Protein AF-A0A009RU62-F1 (afdb_monomer)

Solvent-accessible surface area (backbone atoms only — not comparable to full-atom values): 4611 Å² total; per-residue (Å²): 99,64,68,55,20,67,75,72,72,48,61,58,86,51,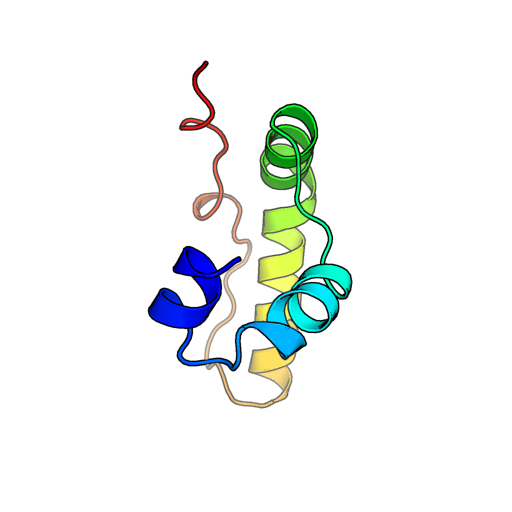45,65,62,66,52,69,79,58,88,82,73,52,74,67,55,45,45,53,41,43,73,49,60,48,31,54,54,51,45,54,51,51,52,53,36,36,76,70,70,75,40,96,77,78,73,99,70,36,59,95,79,49,72,55,83,82,73,64,134

Sequence (73 aa):
MQKIAQLTGSDAKDIPLLLSGNIYLDHAQQKQTLDGEFAQNIFDTAKFLKGQGKVDQLKADYKGNVNSSFLQP

Radius of gyration: 16.89 Å; Cα contacts (8 Å, |Δi|>4): 46; chains: 1; bounding box: 39×23×37 Å

Secondary structure (DSS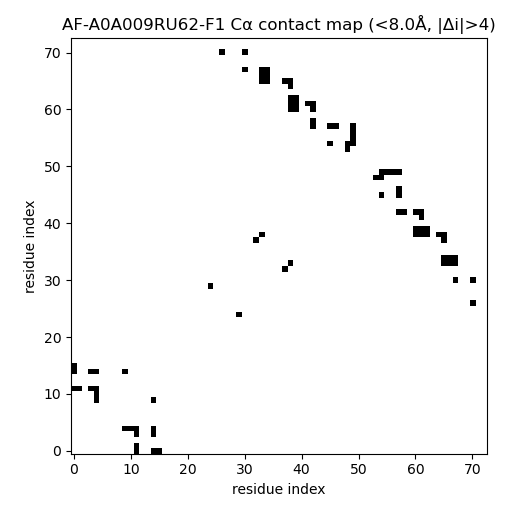P, 8-state):
-HHHHHHHT--TTTHHHHHHTS----HHHHHHHHHTTHHHHHHHHHHHHHHTTS-S---S--GGG---TT---

Foldseek 3Di:
DVVVCVVVVHDPVCVVVVVVVDDDDDLVRVQCCLVPCVFVVVQVVQVVCVVVVNDDDGDPTCNVVTDPPPSDD

Nearest PDB structures (foldseek):
  6ssy-assembly2_B  TM=9.769E-01  e=2.498E-03  Escherichia coli K-12

Structure (mmCIF, N/CA/C/O backbone):
data_AF-A0A009RU62-F1
#
_entry.id   AF-A0A009RU62-F1
#
loop_
_atom_site.group_PDB
_atom_site.id
_atom_site.type_symbol
_atom_site.label_atom_id
_atom_site.label_alt_id
_atom_site.label_comp_id
_atom_site.label_asym_id
_atom_site.label_entity_id
_atom_site.label_seq_id
_atom_site.pdbx_PDB_ins_code
_atom_site.Cartn_x
_atom_site.Cartn_y
_atom_site.Cartn_z
_atom_site.occupancy
_atom_site.B_iso_or_equiv
_atom_site.auth_seq_id
_atom_site.auth_comp_id
_atom_site.auth_asym_id
_atom_site.auth_atom_id
_atom_site.pdbx_PDB_model_num
ATOM 1 N N . MET A 1 1 ? 16.129 -5.936 -14.013 1.00 84.94 1 MET A N 1
ATOM 2 C CA . MET A 1 1 ? 14.965 -6.161 -14.901 1.00 84.94 1 MET A CA 1
ATOM 3 C C . MET A 1 1 ? 14.714 -7.634 -15.183 1.00 84.94 1 MET A C 1
ATOM 5 O O . MET A 1 1 ? 13.609 -8.070 -14.908 1.00 84.94 1 MET A O 1
ATOM 9 N N . GLN A 1 2 ? 15.717 -8.430 -15.584 1.00 92.94 2 GLN A N 1
ATOM 10 C CA . GLN A 1 2 ? 15.549 -9.887 -15.774 1.00 92.94 2 GLN A CA 1
ATOM 11 C C . GLN A 1 2 ? 14.951 -10.618 -14.560 1.00 92.94 2 GLN A C 1
ATOM 13 O O . GLN A 1 2 ? 14.039 -11.414 -14.726 1.00 92.94 2 GLN A O 1
ATOM 18 N N . LYS A 1 3 ? 15.391 -10.295 -13.334 1.00 96.88 3 LYS A N 1
ATOM 19 C CA . LYS A 1 3 ? 14.813 -10.888 -12.115 1.00 96.88 3 LYS A CA 1
ATOM 20 C C . LYS A 1 3 ? 13.319 -10.580 -11.948 1.00 96.88 3 LYS A C 1
ATOM 22 O O . LYS A 1 3 ? 12.568 -11.451 -11.538 1.00 96.88 3 LYS A O 1
ATOM 27 N N . ILE A 1 4 ? 12.893 -9.357 -12.271 1.00 96.12 4 ILE A N 1
ATOM 28 C CA . ILE A 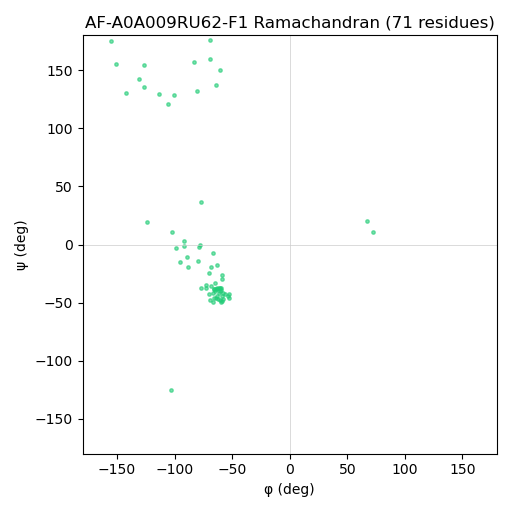1 4 ? 11.479 -8.962 -12.182 1.00 96.12 4 ILE A CA 1
ATOM 29 C C . ILE A 1 4 ? 10.683 -9.700 -13.257 1.00 96.12 4 ILE A C 1
ATOM 31 O O . ILE A 1 4 ? 9.705 -10.346 -12.919 1.00 96.12 4 ILE A O 1
ATOM 35 N N . ALA A 1 5 ? 11.162 -9.704 -14.505 1.00 97.50 5 ALA A N 1
ATOM 36 C CA . ALA A 1 5 ? 10.560 -10.463 -15.602 1.00 97.50 5 ALA A CA 1
ATOM 37 C C . ALA A 1 5 ? 10.378 -11.949 -15.262 1.00 97.50 5 ALA A C 1
ATOM 39 O O . ALA A 1 5 ? 9.307 -12.508 -15.465 1.00 97.50 5 ALA A O 1
ATOM 40 N N . GLN A 1 6 ? 11.393 -12.575 -14.663 1.00 98.00 6 GLN A N 1
ATOM 41 C CA . GLN A 1 6 ? 11.314 -13.966 -14.224 1.00 98.00 6 GLN A CA 1
ATOM 42 C C . GLN A 1 6 ? 10.278 -14.178 -13.109 1.00 98.00 6 GLN A C 1
ATOM 44 O O . GLN A 1 6 ? 9.577 -15.185 -13.124 1.00 98.00 6 GLN A O 1
ATOM 49 N N . LEU A 1 7 ? 10.176 -13.253 -12.148 1.00 97.62 7 LEU A N 1
ATOM 50 C CA . LEU A 1 7 ? 9.213 -13.345 -11.044 1.00 97.62 7 LEU A CA 1
ATOM 51 C C . LEU A 1 7 ? 7.770 -13.083 -11.490 1.00 97.62 7 LEU A C 1
ATOM 53 O O . LEU A 1 7 ? 6.852 -13.678 -10.933 1.00 97.62 7 LEU A O 1
ATOM 57 N N . THR A 1 8 ? 7.562 -12.191 -12.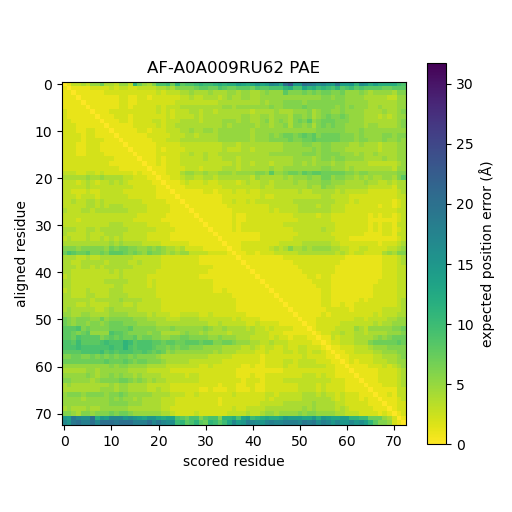460 1.00 95.50 8 THR A N 1
ATOM 58 C CA . THR A 1 8 ? 6.223 -11.791 -12.920 1.00 95.50 8 THR A CA 1
ATOM 59 C C . THR A 1 8 ? 5.741 -12.570 -14.142 1.00 95.50 8 THR A C 1
ATOM 61 O O . THR A 1 8 ? 4.558 -12.507 -14.463 1.00 95.50 8 THR A O 1
ATOM 64 N N . GLY A 1 9 ? 6.632 -13.274 -14.847 1.00 96.94 9 GLY A N 1
ATOM 65 C CA . GLY A 1 9 ? 6.336 -13.936 -16.123 1.00 96.94 9 GLY A CA 1
ATOM 66 C C . GLY A 1 9 ? 6.156 -12.972 -17.302 1.00 96.94 9 GLY A C 1
ATOM 67 O O . GLY A 1 9 ? 5.693 -13.384 -18.363 1.00 96.94 9 GLY A O 1
ATOM 68 N N . SER A 1 10 ? 6.487 -11.690 -17.129 1.00 97.12 10 SER A N 1
ATOM 69 C CA . SER A 1 10 ? 6.388 -10.674 -18.184 1.00 97.12 10 SER A CA 1
ATOM 70 C C . SER A 1 10 ? 7.620 -10.693 -19.095 1.00 97.12 10 SER A C 1
ATOM 72 O O . SER A 1 10 ? 8.705 -11.090 -18.669 1.00 97.12 10 SER A O 1
ATOM 74 N N . ASP A 1 11 ? 7.490 -10.200 -20.331 1.00 97.38 11 ASP A N 1
ATOM 75 C CA . ASP A 1 11 ? 8.652 -9.967 -21.197 1.00 97.38 11 ASP A CA 1
ATOM 76 C C . ASP A 1 11 ? 9.558 -8.889 -20.569 1.00 97.38 11 ASP A C 1
ATOM 78 O O . ASP A 1 11 ? 9.097 -7.862 -20.062 1.00 97.38 11 ASP A O 1
ATOM 82 N N . ALA A 1 12 ? 10.872 -9.116 -20.599 1.00 96.88 12 ALA A N 1
ATOM 83 C CA . ALA A 1 12 ? 11.860 -8.212 -20.024 1.00 96.88 12 ALA A CA 1
ATOM 84 C C . ALA A 1 12 ? 11.812 -6.806 -20.639 1.00 96.88 12 ALA A C 1
ATOM 86 O O . ALA A 1 12 ? 12.132 -5.838 -19.942 1.00 96.88 12 ALA A O 1
ATOM 87 N N . LYS A 1 13 ? 11.405 -6.689 -21.910 1.00 96.69 13 LYS A N 1
ATOM 88 C CA . LYS A 1 13 ? 11.279 -5.394 -22.597 1.00 96.69 13 LYS A CA 1
ATOM 89 C C . LYS A 1 13 ? 10.116 -4.545 -22.072 1.00 96.69 13 LYS A C 1
ATOM 91 O O . LYS A 1 13 ? 10.184 -3.324 -22.166 1.00 96.69 13 LYS A O 1
ATOM 96 N N . ASP A 1 14 ? 9.096 -5.175 -21.488 1.00 96.75 14 ASP A N 1
ATOM 97 C CA . ASP A 1 14 ? 7.884 -4.498 -21.015 1.00 96.75 14 ASP A CA 1
ATOM 98 C C . ASP A 1 14 ? 8.028 -4.010 -19.565 1.00 96.75 14 ASP A C 1
ATOM 100 O O . ASP A 1 14 ? 7.322 -3.099 -19.132 1.00 96.75 14 ASP A O 1
ATOM 104 N N . ILE A 1 15 ? 8.981 -4.569 -18.807 1.00 96.69 15 ILE A N 1
ATOM 105 C CA . ILE A 1 15 ? 9.193 -4.232 -17.392 1.00 96.69 15 ILE A CA 1
ATOM 106 C C . ILE A 1 15 ? 9.360 -2.725 -17.141 1.00 96.69 15 ILE A C 1
ATOM 108 O O . ILE A 1 15 ? 8.715 -2.234 -16.216 1.00 96.69 15 ILE A O 1
ATOM 112 N N . PRO A 1 16 ? 10.163 -1.956 -17.906 1.00 95.88 16 PRO A N 1
ATOM 113 C CA . PRO A 1 16 ? 10.300 -0.522 -17.655 1.00 95.88 16 PRO A CA 1
ATOM 114 C C . PRO A 1 16 ? 8.959 0.221 -17.688 1.00 95.88 16 PRO A C 1
ATOM 116 O O . PRO A 1 16 ? 8.687 1.029 -16.801 1.00 95.88 16 PRO A O 1
ATOM 119 N N . LEU A 1 17 ? 8.099 -0.102 -18.660 1.00 95.62 17 LEU A N 1
ATOM 120 C CA . LEU A 1 17 ? 6.772 0.497 -18.776 1.00 95.62 17 LEU A CA 1
ATOM 121 C C . LEU A 1 17 ? 5.886 0.101 -17.589 1.00 95.62 17 LEU A C 1
ATOM 123 O O . LEU A 1 17 ? 5.275 0.968 -16.967 1.00 95.62 17 LEU A O 1
ATOM 127 N N . LEU A 1 18 ? 5.869 -1.185 -17.231 1.00 94.38 18 LEU A N 1
ATOM 128 C CA . LEU A 1 18 ? 5.077 -1.699 -16.110 1.00 94.38 18 LEU A CA 1
ATOM 129 C C . LEU A 1 18 ? 5.470 -1.058 -14.769 1.00 94.38 18 LEU A C 1
ATOM 131 O O . LEU A 1 18 ? 4.602 -0.768 -13.947 1.00 94.38 18 LEU A O 1
ATOM 135 N N . LEU A 1 19 ? 6.763 -0.800 -14.551 1.00 95.31 19 LEU A N 1
ATOM 136 C CA . LEU A 1 19 ? 7.237 -0.133 -13.335 1.00 95.31 19 LEU A CA 1
ATOM 137 C C . LEU A 1 19 ? 6.897 1.362 -13.327 1.00 95.31 19 LEU A C 1
ATOM 139 O O . LEU A 1 19 ? 6.529 1.898 -12.286 1.00 95.31 19 LEU A O 1
ATOM 143 N N . SER A 1 20 ? 6.977 2.029 -14.482 1.00 95.38 20 SER A N 1
ATOM 144 C CA . SER A 1 20 ? 6.780 3.484 -14.586 1.00 95.38 20 SER A CA 1
ATOM 145 C C . SER A 1 20 ? 5.375 3.969 -14.206 1.00 95.38 20 SER A C 1
ATOM 147 O O . SER A 1 20 ? 5.198 5.146 -13.907 1.00 95.38 20 SER A O 1
ATOM 149 N N . GLY A 1 21 ? 4.385 3.071 -14.179 1.00 93.38 21 GLY A N 1
ATOM 150 C CA . GLY A 1 21 ? 3.013 3.382 -13.772 1.00 93.38 21 GLY A CA 1
ATOM 151 C C . GLY A 1 21 ? 2.791 3.481 -12.258 1.00 93.38 21 GLY A C 1
ATOM 152 O O . GLY A 1 21 ? 1.660 3.714 -11.841 1.00 93.38 21 GLY A O 1
ATOM 153 N N . ASN A 1 22 ? 3.826 3.282 -11.434 1.00 96.12 22 ASN A N 1
ATOM 154 C CA . ASN A 1 22 ? 3.708 3.233 -9.978 1.00 96.12 22 ASN A CA 1
ATOM 155 C C . ASN A 1 22 ? 4.677 4.199 -9.290 1.00 96.12 22 ASN A C 1
ATOM 157 O O . ASN A 1 22 ? 5.754 4.506 -9.799 1.00 96.12 22 ASN A O 1
ATOM 161 N N . ILE A 1 23 ? 4.308 4.623 -8.082 1.00 95.69 23 ILE A N 1
ATOM 162 C CA . ILE A 1 23 ? 5.196 5.335 -7.162 1.00 95.69 23 ILE A CA 1
ATOM 163 C C . ILE A 1 23 ? 5.699 4.326 -6.132 1.00 95.69 23 ILE A C 1
ATOM 165 O O . ILE A 1 23 ? 4.909 3.621 -5.505 1.00 95.69 23 ILE A O 1
ATOM 169 N N . TYR A 1 24 ? 7.016 4.270 -5.952 1.00 95.75 24 TYR A N 1
ATOM 170 C CA . TYR A 1 24 ? 7.662 3.423 -4.955 1.00 95.75 24 TYR A CA 1
ATOM 171 C C . TYR A 1 24 ? 8.139 4.297 -3.807 1.00 95.75 24 TYR A C 1
ATOM 173 O O . TYR A 1 24 ? 8.919 5.223 -4.017 1.00 95.75 24 TYR A O 1
ATOM 181 N N . LEU A 1 25 ? 7.636 4.009 -2.610 1.00 96.56 25 LEU A N 1
ATOM 182 C CA . LEU A 1 25 ? 7.889 4.832 -1.438 1.00 96.56 25 LEU A CA 1
ATOM 183 C C . LEU A 1 25 ? 9.261 4.523 -0.837 1.00 96.56 25 LEU A C 1
ATOM 185 O O . LEU A 1 25 ? 9.585 3.357 -0.577 1.00 96.56 25 LEU A O 1
ATOM 189 N N . ASP A 1 26 ? 10.028 5.571 -0.559 1.00 96.81 26 ASP A N 1
ATOM 190 C CA . ASP A 1 26 ? 11.199 5.468 0.308 1.00 96.81 26 ASP A CA 1
ATOM 191 C C . ASP A 1 26 ? 10.796 5.203 1.772 1.00 96.81 26 ASP A C 1
ATOM 193 O O . ASP A 1 26 ? 9.617 5.145 2.126 1.00 96.81 26 ASP A O 1
ATOM 197 N N . HIS A 1 27 ? 11.785 5.008 2.646 1.00 95.75 27 HIS A N 1
ATOM 198 C CA . HIS A 1 27 ? 11.541 4.678 4.053 1.00 95.7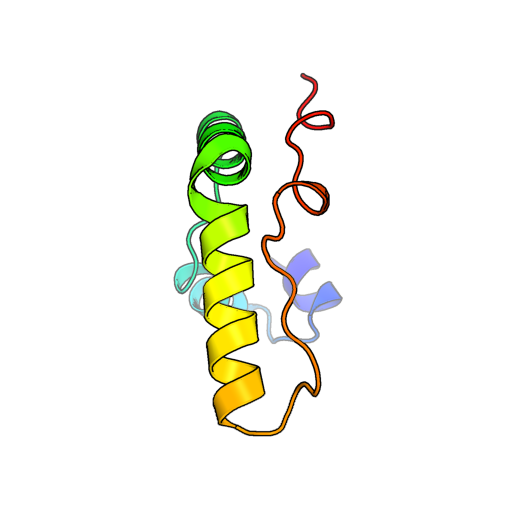5 27 HIS A CA 1
ATOM 199 C C . HIS A 1 27 ? 10.715 5.745 4.791 1.00 95.75 27 HIS A C 1
ATOM 201 O O . HIS A 1 27 ? 9.756 5.411 5.494 1.00 95.75 27 HIS A O 1
ATOM 207 N N . ALA A 1 28 ? 11.029 7.027 4.588 1.00 95.31 28 ALA A N 1
ATOM 208 C CA . ALA A 1 28 ? 10.326 8.125 5.244 1.00 95.31 28 ALA A CA 1
ATOM 209 C C . ALA A 1 28 ? 8.873 8.220 4.755 1.00 95.31 28 ALA A C 1
ATOM 211 O O . ALA A 1 28 ? 7.948 8.366 5.558 1.00 95.31 28 ALA A O 1
ATOM 212 N N . GLN A 1 29 ? 8.661 8.057 3.450 1.00 96.88 29 GLN A N 1
ATOM 213 C CA . GLN A 1 29 ? 7.343 8.044 2.824 1.00 96.88 29 GLN A CA 1
ATOM 214 C C . GLN A 1 29 ? 6.504 6.839 3.259 1.00 96.88 29 GLN A C 1
ATOM 216 O O . GLN A 1 29 ? 5.302 6.988 3.493 1.00 96.88 29 GLN A O 1
ATOM 221 N N . GLN A 1 30 ? 7.110 5.657 3.414 1.00 97.00 30 GLN A N 1
ATOM 222 C CA . GLN A 1 30 ? 6.425 4.486 3.969 1.00 97.00 30 GLN A CA 1
ATOM 223 C C . GLN A 1 30 ? 5.945 4.768 5.388 1.00 97.00 30 GLN A C 1
ATOM 225 O O . GLN A 1 30 ? 4.774 4.537 5.690 1.00 97.00 30 GLN A O 1
ATOM 230 N N . LYS A 1 31 ? 6.814 5.324 6.240 1.00 96.12 31 LYS A N 1
ATOM 231 C CA . LYS A 1 31 ? 6.445 5.676 7.612 1.00 96.12 31 LYS A CA 1
ATOM 232 C C . LYS A 1 31 ? 5.300 6.685 7.645 1.00 96.12 31 LYS A C 1
ATOM 234 O O . LYS A 1 31 ? 4.297 6.433 8.304 1.00 96.12 31 LYS A O 1
ATOM 239 N N . GLN A 1 32 ? 5.412 7.773 6.885 1.00 96.19 32 GLN A N 1
ATOM 240 C CA . GLN A 1 32 ? 4.364 8.791 6.791 1.00 96.19 32 GLN A CA 1
ATOM 241 C C . GLN A 1 32 ? 3.031 8.207 6.306 1.00 96.19 32 GLN A C 1
ATOM 243 O O . GLN A 1 32 ? 1.978 8.550 6.837 1.00 96.19 32 GLN A O 1
ATOM 248 N N . THR A 1 33 ? 3.066 7.321 5.310 1.00 96.88 33 THR A N 1
ATOM 249 C CA . THR A 1 33 ? 1.855 6.706 4.753 1.00 96.88 33 THR A CA 1
ATOM 250 C C . THR A 1 33 ? 1.179 5.799 5.778 1.00 96.88 33 THR A C 1
ATOM 252 O O . THR A 1 33 ? -0.022 5.933 6.009 1.00 96.88 33 THR A O 1
ATOM 255 N N . LEU A 1 34 ? 1.940 4.904 6.415 1.00 96.94 34 LEU A N 1
ATOM 256 C CA . LEU A 1 34 ? 1.413 3.926 7.373 1.00 96.94 34 LEU A CA 1
ATOM 257 C C . LEU A 1 34 ? 0.910 4.573 8.669 1.00 96.94 34 LEU A C 1
ATOM 259 O O . LEU A 1 34 ? -0.097 4.120 9.208 1.00 96.94 34 LEU A O 1
ATOM 263 N N . ASP A 1 35 ? 1.569 5.633 9.144 1.00 96.00 35 ASP A N 1
ATOM 264 C CA . ASP A 1 35 ? 1.140 6.385 10.334 1.00 96.00 35 ASP A CA 1
ATOM 265 C C . ASP A 1 35 ? 0.005 7.384 10.038 1.00 96.00 35 ASP A C 1
ATOM 267 O O . ASP A 1 35 ? -0.617 7.913 10.961 1.00 96.00 35 ASP A O 1
ATOM 271 N N . GLY A 1 36 ? -0.250 7.665 8.758 1.00 95.12 36 GLY A N 1
ATOM 272 C CA . GLY A 1 36 ? -1.230 8.638 8.291 1.00 95.12 36 GLY A CA 1
ATOM 273 C C . GLY A 1 36 ? -2.523 8.004 7.777 1.00 95.12 36 GLY A C 1
ATOM 274 O O . GLY A 1 36 ? -3.218 7.257 8.466 1.00 95.12 36 GLY A O 1
ATOM 275 N N . GLU A 1 37 ? -2.881 8.347 6.541 1.00 94.69 37 GLU A N 1
ATOM 276 C CA . GLU A 1 37 ? -4.208 8.089 5.969 1.00 94.69 37 GLU A CA 1
ATOM 277 C C . GLU A 1 37 ? -4.422 6.645 5.492 1.00 94.69 37 GLU A C 1
ATOM 279 O O . GLU A 1 37 ? -5.517 6.297 5.056 1.00 94.69 37 GLU A O 1
ATOM 284 N N . PHE A 1 38 ? -3.424 5.760 5.585 1.00 97.94 38 PHE A N 1
ATOM 285 C CA . PHE A 1 38 ? -3.537 4.415 5.013 1.00 97.94 38 PHE A CA 1
ATOM 286 C C . PHE A 1 38 ? -4.708 3.605 5.596 1.00 97.94 38 PHE A C 1
ATOM 288 O O . PHE A 1 38 ? -5.435 2.944 4.855 1.00 97.94 38 PHE A O 1
ATOM 295 N N . ALA A 1 39 ? -4.968 3.716 6.903 1.00 98.06 39 ALA A N 1
ATOM 296 C CA . ALA A 1 39 ? -6.133 3.080 7.524 1.00 98.06 39 ALA A CA 1
ATOM 297 C C . ALA A 1 39 ? -7.472 3.648 7.006 1.00 98.06 39 ALA A C 1
ATOM 299 O O . ALA A 1 39 ? -8.446 2.902 6.877 1.00 98.06 39 ALA A O 1
ATOM 300 N N . GLN A 1 40 ? -7.519 4.943 6.677 1.00 98.12 40 GLN A N 1
ATOM 301 C CA . GLN A 1 40 ? -8.690 5.584 6.076 1.00 98.12 40 GLN A CA 1
ATOM 302 C C . GLN A 1 40 ? -8.900 5.096 4.635 1.00 98.12 40 GLN A C 1
ATOM 304 O O . GLN A 1 40 ? -10.009 4.712 4.277 1.00 98.12 40 GLN A O 1
ATOM 309 N N . ASN A 1 41 ? -7.829 4.969 3.849 1.00 98.31 41 ASN A N 1
ATOM 310 C CA . ASN A 1 41 ? -7.898 4.431 2.486 1.00 98.31 41 ASN A CA 1
ATOM 311 C C . ASN A 1 41 ? -8.450 2.991 2.456 1.00 98.31 41 ASN A C 1
ATOM 313 O O . ASN A 1 41 ? -9.235 2.632 1.571 1.00 98.31 41 ASN A O 1
ATOM 317 N N . ILE A 1 42 ? -8.086 2.164 3.446 1.00 98.12 42 ILE A N 1
ATOM 318 C CA . ILE A 1 42 ? -8.664 0.821 3.621 1.00 98.12 42 ILE A CA 1
ATOM 319 C C . ILE A 1 42 ? -10.161 0.916 3.936 1.00 98.12 42 ILE A C 1
ATOM 321 O O . ILE A 1 42 ? -10.961 0.195 3.333 1.00 98.12 42 ILE A O 1
ATOM 325 N N . PHE A 1 43 ? -10.554 1.804 4.853 1.00 98.31 43 PHE A N 1
ATOM 326 C CA . PHE A 1 43 ? -11.961 2.025 5.185 1.00 98.31 43 PHE A CA 1
ATOM 327 C C . PHE A 1 43 ? -12.779 2.437 3.954 1.00 98.31 43 PHE A C 1
ATOM 329 O O . PHE A 1 43 ? -13.832 1.849 3.697 1.00 98.31 43 PHE A O 1
ATOM 336 N N . ASP A 1 44 ? -12.283 3.387 3.163 1.00 98.44 44 ASP A N 1
ATOM 337 C CA . ASP A 1 44 ? -12.974 3.890 1.974 1.00 98.44 44 ASP A CA 1
ATOM 338 C C . ASP A 1 44 ? -13.108 2.810 0.896 1.00 98.44 44 ASP A C 1
ATOM 340 O O . ASP A 1 44 ? -14.177 2.654 0.298 1.00 98.44 44 ASP A O 1
ATOM 344 N N . THR A 1 45 ? -12.079 1.977 0.728 1.00 98.31 45 THR A N 1
ATOM 345 C CA . THR A 1 45 ? -12.138 0.800 -0.152 1.00 98.31 45 THR A CA 1
ATOM 346 C C . THR A 1 45 ? -13.194 -0.199 0.327 1.00 98.31 45 THR A C 1
ATOM 348 O O . THR A 1 45 ? -14.022 -0.662 -0.459 1.00 98.31 45 THR A O 1
ATOM 351 N N . ALA A 1 46 ? -13.227 -0.514 1.625 1.00 98.12 46 ALA A N 1
ATOM 352 C CA . ALA A 1 46 ? -14.219 -1.430 2.186 1.00 98.12 46 ALA A CA 1
ATOM 353 C C . ALA A 1 46 ? -15.650 -0.878 2.056 1.00 98.12 46 ALA A C 1
ATOM 355 O O . ALA A 1 46 ? -16.582 -1.625 1.747 1.00 98.12 46 ALA A O 1
ATOM 356 N N . LYS A 1 47 ? -15.830 0.435 2.233 1.00 98.19 47 LYS A N 1
ATOM 357 C CA . LYS A 1 47 ? -17.109 1.124 2.024 1.00 98.19 47 LYS A CA 1
ATOM 358 C C . LYS A 1 47 ? -17.561 1.036 0.565 1.00 98.19 47 LYS A C 1
ATOM 360 O O . LYS A 1 47 ? -18.725 0.720 0.318 1.00 98.19 47 LYS A O 1
ATOM 365 N N . PHE A 1 48 ? -16.654 1.255 -0.388 1.00 98.38 48 PHE A N 1
ATOM 366 C CA . PHE A 1 48 ? -16.928 1.090 -1.817 1.00 98.38 48 PHE A CA 1
ATOM 367 C C . PHE A 1 48 ? -17.366 -0.345 -2.148 1.00 98.38 48 PHE A C 1
ATOM 369 O O . PHE A 1 48 ? -18.420 -0.546 -2.751 1.00 98.38 48 PHE A O 1
ATOM 376 N N . LEU A 1 49 ? -16.625 -1.350 -1.671 1.00 98.25 49 LEU A N 1
ATOM 377 C CA . LEU A 1 49 ? -16.944 -2.766 -1.889 1.00 98.25 49 LEU A CA 1
ATOM 378 C C . LEU A 1 49 ? -18.283 -3.186 -1.265 1.00 98.25 49 LEU A C 1
ATOM 380 O O . LEU A 1 49 ? -19.033 -3.949 -1.877 1.00 98.25 49 LEU A O 1
ATOM 384 N N . LYS A 1 50 ? -18.623 -2.667 -0.079 1.00 97.38 50 LYS A N 1
ATOM 385 C CA . LYS A 1 50 ? -19.943 -2.879 0.534 1.00 97.38 50 LYS A CA 1
ATOM 386 C C . LYS A 1 50 ? -21.060 -2.301 -0.337 1.00 97.38 50 LYS A C 1
ATOM 388 O O . LYS A 1 50 ? -22.074 -2.965 -0.531 1.00 97.38 50 LYS A O 1
ATOM 393 N N . GLY A 1 51 ? -20.861 -1.110 -0.905 1.00 97.38 51 GLY A N 1
ATOM 394 C CA . GLY A 1 51 ? -21.800 -0.504 -1.858 1.00 97.38 51 GLY A CA 1
ATOM 395 C C . GLY A 1 51 ? -22.041 -1.357 -3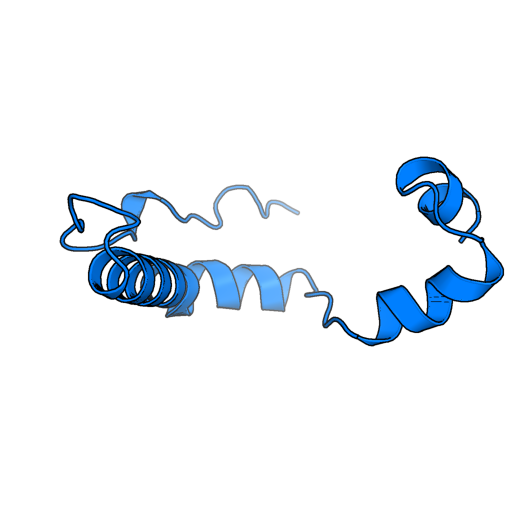.111 1.00 97.38 51 GLY A C 1
ATOM 396 O O . GLY A 1 51 ? -23.115 -1.290 -3.698 1.00 97.38 51 GLY A O 1
ATOM 397 N N . GLN A 1 52 ? -21.077 -2.205 -3.483 1.00 97.81 52 GLN A N 1
ATOM 398 C CA . GLN A 1 52 ? -21.180 -3.164 -4.588 1.00 97.81 52 GLN A CA 1
ATOM 399 C C . GLN A 1 52 ? -21.684 -4.558 -4.166 1.00 97.81 52 GLN A C 1
ATOM 401 O O . GLN A 1 52 ? -21.708 -5.474 -4.991 1.00 97.81 52 GLN A O 1
ATOM 406 N N . GLY A 1 53 ? -22.027 -4.760 -2.889 1.00 96.50 53 GLY A N 1
ATOM 407 C CA . GLY A 1 53 ? -22.428 -6.066 -2.356 1.00 96.50 53 GLY A CA 1
ATOM 408 C C . GLY A 1 53 ? -21.302 -7.108 -2.333 1.00 96.50 53 GLY A C 1
ATOM 409 O O . GLY A 1 53 ? -21.576 -8.303 -2.313 1.00 96.50 53 GLY A O 1
ATOM 410 N N . LYS A 1 54 ? -20.031 -6.682 -2.377 1.00 97.44 54 LYS A N 1
ATOM 411 C CA . LYS A 1 54 ? -18.857 -7.577 -2.325 1.00 97.44 54 LYS A CA 1
ATOM 412 C C . LYS A 1 54 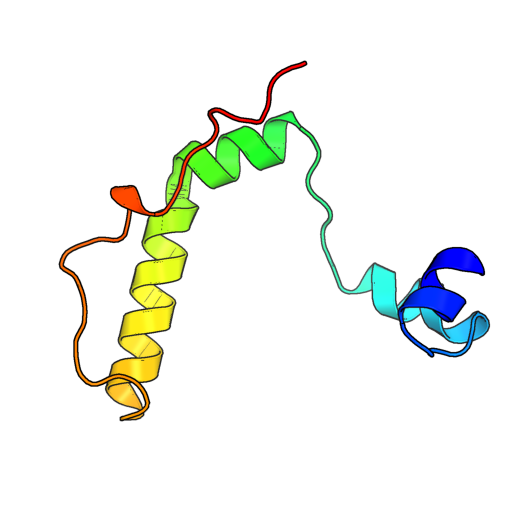? -18.371 -7.857 -0.905 1.00 97.44 54 LYS A C 1
ATOM 414 O O . LYS A 1 54 ? -17.524 -8.724 -0.717 1.00 97.44 54 LYS A O 1
ATOM 419 N N . VAL A 1 55 ? -18.886 -7.114 0.072 1.00 94.88 55 VAL A N 1
ATOM 420 C CA . VAL A 1 55 ? -18.568 -7.253 1.494 1.00 94.88 55 VAL A CA 1
ATOM 421 C C . VAL A 1 55 ? -19.835 -7.032 2.318 1.00 94.88 55 VAL A C 1
ATOM 423 O O . VAL A 1 55 ? -20.511 -6.014 2.162 1.00 94.88 55 VAL A O 1
ATOM 426 N N . ASP A 1 56 ? -20.116 -7.951 3.242 1.00 94.00 56 ASP A N 1
ATOM 427 C CA . ASP A 1 56 ? -21.333 -7.911 4.062 1.00 94.00 56 ASP A CA 1
ATOM 428 C C . ASP A 1 56 ? -21.256 -6.873 5.188 1.00 94.00 56 ASP A C 1
ATOM 430 O O . ASP A 1 56 ? -22.237 -6.190 5.497 1.00 94.00 56 ASP A O 1
ATOM 434 N N . GLN A 1 57 ? -20.083 -6.708 5.805 1.00 94.38 57 GLN A N 1
ATOM 435 C CA . GLN A 1 57 ? -19.904 -5.894 7.010 1.00 94.38 57 GLN A CA 1
ATOM 436 C C . GLN A 1 57 ? -18.727 -4.929 6.888 1.00 94.38 57 GLN A C 1
ATOM 438 O O . GLN A 1 57 ? -17.681 -5.256 6.337 1.00 94.38 57 GLN A O 1
ATOM 443 N N . LEU A 1 58 ? -18.906 -3.732 7.444 1.00 95.75 58 LEU A N 1
ATOM 444 C CA . LEU A 1 58 ? -17.885 -2.693 7.511 1.00 95.75 58 LEU A CA 1
ATOM 445 C C . LEU A 1 58 ? -17.513 -2.476 8.981 1.00 95.75 58 LEU A C 1
ATOM 447 O O . LEU A 1 58 ? -18.403 -2.309 9.813 1.00 95.75 58 LEU A O 1
ATOM 451 N N . LYS A 1 59 ? -16.214 -2.487 9.298 1.00 96.31 59 LYS A N 1
ATOM 452 C CA . LYS A 1 59 ? -15.717 -2.109 10.630 1.00 96.31 59 LYS A CA 1
ATOM 453 C C . LYS A 1 59 ? -15.890 -0.606 10.869 1.00 96.31 59 LYS A C 1
ATOM 455 O O . LYS A 1 59 ? -15.968 0.161 9.914 1.00 96.31 59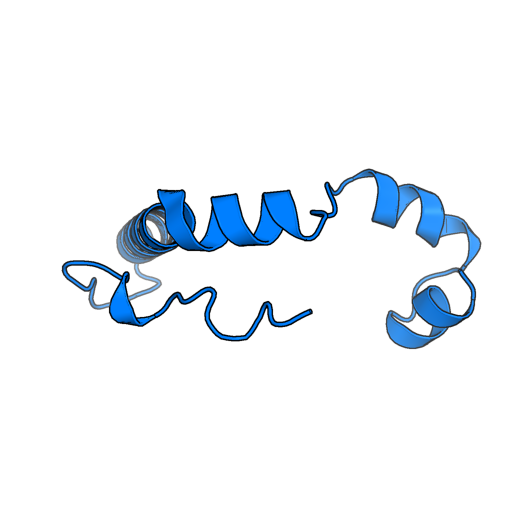 LYS A O 1
ATOM 460 N N . ALA A 1 60 ? -15.886 -0.186 12.135 1.00 96.75 60 ALA A N 1
ATOM 461 C CA . ALA A 1 60 ? -15.887 1.236 12.491 1.00 96.75 60 ALA A CA 1
ATOM 462 C C . ALA A 1 60 ? -14.613 1.958 12.008 1.00 96.75 60 ALA A C 1
ATOM 464 O O . ALA A 1 60 ? -14.693 3.086 11.532 1.00 96.75 60 ALA A O 1
ATOM 465 N N . ASP A 1 61 ? -13.461 1.284 12.078 1.00 96.88 61 ASP A N 1
ATOM 466 C CA . ASP A 1 61 ? -12.183 1.726 11.523 1.00 96.88 61 ASP A CA 1
ATOM 467 C C . ASP A 1 61 ? -11.254 0.525 11.241 1.00 96.88 61 ASP A C 1
ATOM 469 O O . ASP A 1 61 ? -11.581 -0.626 11.552 1.00 96.88 61 ASP A O 1
ATOM 473 N N . TYR A 1 62 ? -10.095 0.804 10.636 1.00 97.62 62 TYR A N 1
ATOM 474 C CA . TYR A 1 62 ? -9.048 -0.179 10.324 1.00 97.62 62 TYR A CA 1
ATOM 475 C C . TYR A 1 62 ? -7.681 0.188 10.923 1.00 97.62 62 TYR A C 1
ATOM 477 O O . TYR A 1 62 ? -6.658 -0.337 10.486 1.00 97.62 62 TYR A O 1
ATOM 4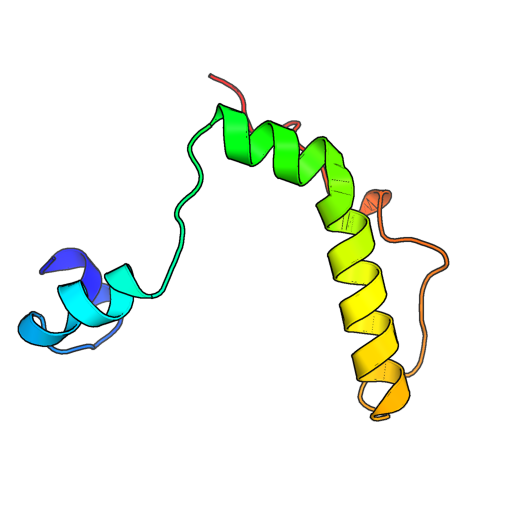85 N N . LYS A 1 63 ? -7.617 1.063 11.934 1.00 96.56 63 LYS A N 1
ATOM 486 C CA . LYS A 1 63 ? -6.335 1.494 12.526 1.00 96.56 63 LYS A CA 1
ATOM 487 C C . LYS A 1 63 ? -5.571 0.323 13.138 1.00 96.56 63 LYS A C 1
ATOM 489 O O . LYS A 1 63 ? -4.367 0.221 12.962 1.00 96.56 63 LYS A O 1
ATOM 494 N N . GLY A 1 64 ? -6.277 -0.623 13.761 1.00 96.56 64 GLY A N 1
ATOM 495 C CA . GLY A 1 64 ? -5.675 -1.853 14.293 1.00 96.56 64 GLY A CA 1
ATOM 496 C C . GLY A 1 64 ? -5.125 -2.817 13.230 1.00 96.56 64 GLY A C 1
ATOM 497 O O . GLY A 1 64 ? -4.498 -3.813 13.580 1.00 96.56 64 GLY A O 1
ATOM 498 N N . ASN A 1 65 ? -5.362 -2.555 11.941 1.00 97.06 65 ASN A N 1
ATOM 499 C CA . ASN A 1 65 ? -4.860 -3.354 10.823 1.00 97.06 65 ASN A CA 1
ATOM 500 C C . ASN A 1 65 ? -3.598 -2.761 10.172 1.00 97.06 65 ASN A C 1
ATOM 502 O O . ASN A 1 65 ? -3.049 -3.384 9.266 1.00 97.06 65 ASN A O 1
ATOM 506 N N . VAL A 1 66 ? -3.135 -1.590 10.618 1.00 97.44 66 VAL A N 1
ATOM 507 C CA . VAL A 1 66 ? -1.988 -0.875 10.045 1.00 97.44 66 VAL A CA 1
ATOM 508 C C . VAL A 1 66 ? -0.991 -0.556 11.155 1.00 97.44 66 VAL A C 1
ATOM 510 O O . VAL A 1 66 ? -1.379 -0.126 12.237 1.00 97.44 66 VAL A O 1
ATOM 513 N N . ASN A 1 67 ? 0.302 -0.770 10.910 1.00 95.56 67 ASN A N 1
ATOM 514 C CA . ASN A 1 67 ? 1.357 -0.309 11.808 1.00 95.56 67 ASN A CA 1
ATOM 515 C C . ASN A 1 67 ? 2.647 -0.017 11.036 1.00 95.56 67 ASN A C 1
ATOM 517 O O . ASN A 1 67 ? 2.901 -0.612 9.989 1.00 95.56 67 ASN A O 1
ATOM 521 N N . SER A 1 68 ? 3.479 0.860 11.597 1.00 96.44 68 SER A N 1
ATOM 522 C CA . SER A 1 68 ? 4.826 1.140 11.099 1.00 96.44 68 SER A CA 1
ATOM 523 C C . SER A 1 68 ? 5.924 0.456 11.933 1.00 96.44 68 SER A C 1
ATOM 525 O O . SER A 1 68 ? 7.094 0.822 11.807 1.00 96.44 68 SER A O 1
ATOM 527 N N . SER A 1 69 ? 5.594 -0.468 12.847 1.00 94.94 69 SER A N 1
ATOM 528 C CA . SER A 1 69 ? 6.550 -0.948 13.865 1.00 94.94 69 SER A CA 1
ATOM 529 C C . SER A 1 69 ? 7.695 -1.779 13.286 1.00 94.94 69 SER A C 1
ATOM 531 O O . SER A 1 69 ? 8.738 -1.917 13.923 1.00 94.94 69 SER A O 1
ATOM 533 N N . PHE A 1 70 ? 7.516 -2.309 12.077 1.00 95.19 70 PHE A N 1
ATOM 534 C CA . PHE A 1 70 ? 8.510 -3.121 11.375 1.00 95.19 70 PHE A CA 1
ATOM 535 C C . PHE A 1 70 ? 9.440 -2.314 10.461 1.00 95.19 70 PHE A C 1
ATOM 537 O O . PHE A 1 70 ? 10.349 -2.896 9.881 1.00 95.19 70 PHE A O 1
ATOM 544 N N . LEU A 1 71 ? 9.272 -0.989 10.360 1.00 93.06 71 LEU A N 1
ATOM 545 C CA . LEU A 1 71 ? 10.171 -0.110 9.596 1.00 93.06 71 LEU A CA 1
ATOM 546 C C . LEU A 1 71 ? 11.488 0.184 10.343 1.00 93.06 71 LEU A C 1
ATOM 548 O O . LEU A 1 71 ? 11.992 1.306 10.297 1.00 93.06 71 LEU A O 1
ATOM 552 N N . GLN A 1 72 ? 12.026 -0.803 11.061 1.00 81.00 72 GLN A N 1
ATOM 553 C CA . GLN A 1 72 ? 13.302 -0.672 11.766 1.00 81.00 72 GLN A CA 1
ATOM 554 C C . GLN A 1 72 ? 14.438 -0.364 10.764 1.00 81.00 72 GLN A C 1
ATOM 556 O O . GLN A 1 72 ? 14.315 -0.756 9.599 1.00 81.00 72 GLN A O 1
ATOM 561 N N . PRO A 1 73 ? 15.497 0.356 11.184 1.00 65.69 73 PRO A N 1
ATOM 562 C CA . PRO A 1 73 ? 16.678 0.607 10.355 1.00 65.69 73 PRO A CA 1
ATOM 563 C C . PRO A 1 73 ? 17.356 -0.672 9.851 1.00 65.69 73 PRO A C 1
ATOM 565 O O . PRO A 1 73 ? 17.343 -1.681 10.596 1.00 65.69 73 PRO A O 1
#

Mean predicted aligned error: 3.56 Å

pLDDT: mean 95.71, std 4.38, range [65.69, 98.44]

Organism: NCBI:txid1310630